Protein AF-A0A0F9U918-F1 (afdb_monomer)

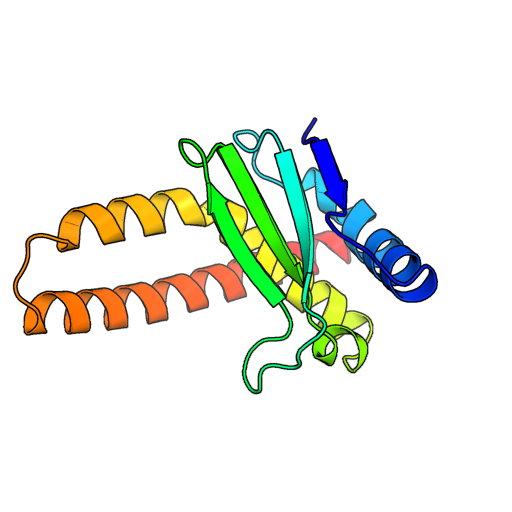Secondary structure (DSSP, 8-state):
--EEEEES---HHHHHHHHHHHGGGGGGS-TT--EEEEEE--SPPSS-SEEEEEETTTTEEEEEE-GGGGGS-HHHHHHHHHHHHHHHHHHHHHHHHHHHHTTS-HHHHHHHHHHHHHHHHHHHHHHHHHHHHHHT-

pLDDT: mean 92.03, std 7.24, range [60.94, 98.25]

Foldseek 3Di:
DAAEEEDDDDDPV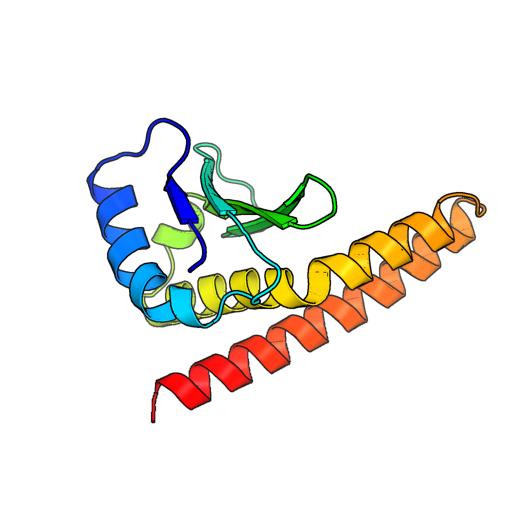RVVVCCVLCVVCPVLADPLARYEYEYEDADDDPPAQKAKDADDLLRYMYIYGYPVLVVDDSLVNSLSSLLRSLCSVCNVVVVVQCVVCVPDDPVVSVVSCVVCVVVVSVVSSVVSVVVSVVVVD

Solvent-accessible surface area (backbone atoms only — not comparable to full-atom values): 7736 Å² total; per-residue (Å²): 129,66,44,78,42,80,46,79,92,67,58,68,69,60,48,50,53,50,46,69,67,46,60,83,49,57,84,71,54,50,88,72,40,49,35,39,37,38,34,70,42,90,67,78,61,99,83,55,40,57,48,68,49,67,44,77,96,60,26,31,35,39,38,39,40,28,61,58,36,74,73,48,53,75,70,56,40,51,49,52,51,36,30,40,52,36,43,61,71,46,43,62,58,54,50,54,52,50,60,72,40,64,86,51,58,68,71,59,36,53,52,52,50,52,56,48,48,57,55,48,53,52,52,27,48,56,48,19,50,51,50,52,61,62,74,76,109

Mean predicted aligned error: 3.96 Å

Organism: NCBI:txid412755

Nearest PDB structures (foldseek):
  5uof-assembly1_B  TM=2.883E-01  e=2.423E-01  Burkholderia multivorans ATCC 17616
  5tvg-assembly6_F  TM=2.749E-01  e=1.293E+00  Burkholderia vietnamiensis G4
  3tsa-assembly1_B  TM=3.749E-01  e=9.410E+00  Saccharopolyspora spinosa
  4z1c-assembly1_B  TM=2.728E-01  e=5.729E+00  Helicobacter pylori 26695

Sequence (137 aa):
MVEVTYMGDWPDDVKATISLEFDPMVFLLPSWCRSLFIYFENEPTERQAAAVSTNYEGRHINMFVRPNWFMETADDRERVLLHEITHTHTQPIRNVFSDAIAGQDEQFRDFAWARFKETWEGAVEDLAWTLYLAMKK

Structure (mmCIF, N/CA/C/O backbone):
data_AF-A0A0F9U918-F1
#
_entry.id   AF-A0A0F9U918-F1
#
loop_
_atom_site.group_PDB
_atom_site.id
_atom_site.type_symbol
_atom_site.label_atom_id
_atom_site.label_alt_id
_atom_site.label_comp_id
_atom_site.label_asym_id
_atom_site.label_entity_id
_atom_site.label_seq_id
_atom_site.pdbx_PDB_ins_code
_atom_site.Cartn_x
_atom_site.Cartn_y
_atom_site.Cartn_z
_atom_site.occupancy
_atom_site.B_iso_or_equiv
_atom_site.auth_seq_id
_atom_site.auth_comp_id
_atom_site.auth_asym_id
_atom_site.auth_atom_id
_atom_site.pdbx_PDB_model_num
ATOM 1 N N . MET A 1 1 ? -6.439 -14.496 -9.905 1.00 83.56 1 MET A N 1
ATOM 2 C CA . MET A 1 1 ? -5.245 -13.658 -10.123 1.00 83.56 1 MET A CA 1
ATOM 3 C C . MET A 1 1 ? -5.694 -12.225 -9.932 1.00 83.56 1 MET A C 1
ATOM 5 O O . MET A 1 1 ? -6.794 -11.927 -10.384 1.00 83.56 1 MET A O 1
ATOM 9 N N . VAL A 1 2 ? -4.938 -11.412 -9.192 1.00 92.88 2 VAL A N 1
ATOM 10 C CA . VAL A 1 2 ? -5.285 -9.999 -8.982 1.00 92.88 2 VAL A CA 1
ATOM 11 C C . VAL A 1 2 ? -5.120 -9.261 -10.307 1.00 92.88 2 VAL A C 1
ATOM 13 O O . VAL A 1 2 ? -4.115 -9.451 -10.987 1.00 92.88 2 VAL A O 1
ATOM 16 N N . GLU A 1 3 ? -6.112 -8.467 -10.693 1.00 94.75 3 GLU A N 1
ATOM 17 C CA . GLU A 1 3 ? -6.022 -7.589 -11.858 1.00 94.75 3 GLU A CA 1
ATOM 18 C C . GLU A 1 3 ? -5.213 -6.343 -11.486 1.00 94.75 3 GLU A C 1
ATOM 20 O O . GLU A 1 3 ? -5.584 -5.633 -10.555 1.00 94.75 3 GLU A O 1
ATOM 25 N N . VAL A 1 4 ? -4.107 -6.079 -12.182 1.00 95.44 4 VAL A N 1
ATOM 26 C CA . VAL A 1 4 ? -3.278 -4.887 -11.954 1.00 95.44 4 VAL A CA 1
ATOM 27 C C . VAL A 1 4 ? -3.502 -3.907 -13.099 1.00 95.44 4 VAL A C 1
ATOM 29 O O . VAL A 1 4 ? -3.254 -4.235 -14.260 1.00 95.44 4 VAL A O 1
ATOM 32 N N . THR A 1 5 ? -3.945 -2.698 -12.764 1.00 95.88 5 THR A N 1
ATOM 33 C CA . THR A 1 5 ? -4.293 -1.661 -13.736 1.00 95.88 5 THR A CA 1
ATOM 34 C C . THR A 1 5 ? -3.589 -0.354 -13.395 1.00 95.88 5 THR A C 1
ATOM 36 O O . THR A 1 5 ? -3.812 0.230 -12.337 1.00 95.88 5 THR A O 1
ATOM 39 N N . TYR A 1 6 ? -2.769 0.144 -14.318 1.00 94.69 6 TYR A N 1
ATOM 40 C CA . TYR A 1 6 ? -2.180 1.480 -14.227 1.00 94.69 6 TYR A CA 1
ATOM 41 C C . TYR A 1 6 ? -3.225 2.519 -14.638 1.00 94.69 6 TYR A C 1
ATOM 43 O O . TYR A 1 6 ? -3.694 2.513 -15.776 1.00 94.69 6 TYR A O 1
ATOM 51 N N . MET A 1 7 ? -3.606 3.377 -13.697 1.00 94.88 7 MET A N 1
ATOM 52 C CA . MET A 1 7 ? -4.653 4.379 -13.850 1.00 94.88 7 MET A CA 1
ATOM 53 C C . MET A 1 7 ? -4.061 5.756 -14.149 1.00 94.88 7 MET A C 1
ATOM 55 O O . MET A 1 7 ? -3.061 6.152 -13.550 1.00 94.88 7 MET A O 1
ATOM 59 N N . GLY A 1 8 ? -4.742 6.506 -15.019 1.00 89.81 8 GLY A N 1
ATOM 60 C CA . GLY A 1 8 ? -4.333 7.847 -15.435 1.00 89.81 8 GLY A CA 1
ATOM 61 C C . GLY A 1 8 ? -3.244 7.846 -16.509 1.00 89.81 8 GLY A C 1
ATOM 62 O O . GLY A 1 8 ? -2.900 6.803 -17.067 1.00 89.81 8 GLY A O 1
ATOM 63 N N . ASP A 1 9 ? -2.717 9.036 -16.788 1.00 88.81 9 ASP A N 1
ATOM 64 C CA . ASP A 1 9 ? -1.650 9.230 -17.766 1.00 88.81 9 ASP A CA 1
ATOM 65 C C . ASP A 1 9 ? -0.291 9.023 -17.095 1.00 88.81 9 ASP A C 1
ATOM 67 O O . ASP A 1 9 ? 0.137 9.815 -16.254 1.00 88.81 9 ASP A O 1
ATOM 71 N N . TRP A 1 10 ? 0.384 7.941 -17.475 1.00 91.81 10 TRP A N 1
ATOM 72 C CA . TRP A 1 10 ? 1.745 7.649 -17.043 1.00 91.81 10 TRP A CA 1
ATOM 73 C C . TRP A 1 10 ? 2.734 8.030 -18.143 1.00 91.81 10 TRP A C 1
ATOM 75 O O . TRP A 1 10 ? 2.526 7.621 -19.288 1.00 91.81 10 TRP A O 1
ATOM 85 N N . PRO A 1 11 ? 3.841 8.720 -17.821 1.00 91.56 11 PRO A N 1
ATOM 86 C CA . PRO A 1 11 ? 4.998 8.732 -18.706 1.00 91.56 11 PRO A CA 1
ATOM 87 C C . PRO A 1 11 ? 5.482 7.293 -18.962 1.00 91.56 11 PRO A C 1
ATOM 89 O O . PRO A 1 11 ? 5.531 6.474 -18.038 1.00 91.56 11 PRO A O 1
ATOM 92 N N . ASP A 1 12 ? 5.807 6.962 -20.214 1.00 92.56 12 ASP A N 1
ATOM 93 C CA . ASP A 1 12 ? 6.125 5.584 -20.622 1.00 92.56 12 ASP A CA 1
ATOM 94 C C . ASP A 1 12 ? 7.336 5.007 -19.868 1.00 92.56 12 ASP A C 1
ATOM 96 O O . ASP A 1 12 ? 7.339 3.840 -19.475 1.00 92.56 12 ASP A O 1
ATOM 100 N N . ASP A 1 13 ? 8.353 5.833 -19.624 1.00 92.12 13 ASP A N 1
ATOM 101 C CA . ASP A 1 13 ? 9.567 5.491 -18.880 1.00 92.12 13 ASP A CA 1
ATOM 102 C C . ASP A 1 13 ? 9.289 5.230 -17.394 1.00 92.12 13 ASP A C 1
ATOM 104 O O . ASP A 1 13 ? 9.784 4.255 -16.820 1.00 92.12 13 ASP A O 1
ATOM 108 N N . VAL A 1 14 ? 8.436 6.056 -16.788 1.00 91.25 14 VAL A N 1
ATOM 109 C CA . VAL A 1 14 ? 7.959 5.910 -15.408 1.00 91.25 14 VAL A CA 1
ATOM 110 C C . VAL A 1 14 ? 7.193 4.596 -15.266 1.00 91.25 14 VAL A C 1
ATOM 112 O O . VAL A 1 14 ? 7.506 3.798 -14.379 1.00 91.25 14 VAL A O 1
ATOM 115 N N . LYS A 1 15 ? 6.244 4.321 -16.173 1.00 94.12 15 LYS A N 1
ATOM 116 C CA . LYS A 1 15 ? 5.451 3.082 -16.167 1.00 94.12 15 LYS A CA 1
ATOM 117 C C . LYS A 1 15 ? 6.316 1.842 -16.369 1.00 94.12 15 LYS A C 1
ATOM 119 O O . LYS A 1 15 ? 6.133 0.851 -15.664 1.00 94.12 15 LYS A O 1
ATOM 124 N N . ALA A 1 16 ? 7.251 1.884 -17.315 1.00 94.00 16 ALA A N 1
ATOM 125 C CA . ALA A 1 16 ? 8.157 0.770 -17.574 1.00 94.00 16 ALA A CA 1
ATOM 126 C C . ALA A 1 16 ? 9.027 0.459 -16.348 1.00 94.00 16 ALA A C 1
ATOM 128 O O . ALA A 1 16 ? 9.166 -0.705 -15.976 1.00 94.00 16 ALA A O 1
ATOM 129 N N . THR A 1 17 ? 9.551 1.498 -15.692 1.00 93.56 17 THR A N 1
ATOM 130 C CA . THR A 1 17 ? 10.389 1.360 -14.494 1.00 93.56 17 THR A CA 1
ATOM 131 C C . THR A 1 17 ? 9.616 0.716 -13.349 1.00 93.56 17 THR A C 1
ATOM 133 O O . THR A 1 17 ? 10.068 -0.283 -12.799 1.00 93.56 17 THR A O 1
ATOM 136 N N . ILE A 1 18 ? 8.422 1.224 -13.023 1.00 93.69 18 ILE A N 1
ATOM 137 C CA . ILE A 1 18 ? 7.638 0.623 -11.940 1.00 93.69 18 ILE A CA 1
ATOM 138 C C . ILE A 1 18 ? 7.181 -0.796 -12.274 1.00 93.69 18 ILE A C 1
ATOM 140 O O . ILE A 1 18 ? 7.197 -1.641 -11.391 1.00 93.69 18 ILE A O 1
ATOM 144 N N . SER A 1 19 ? 6.797 -1.084 -13.521 1.00 94.06 19 SER A N 1
ATOM 145 C CA . SER A 1 19 ? 6.350 -2.434 -13.902 1.00 94.06 19 SER A CA 1
ATOM 146 C C . SER A 1 19 ? 7.482 -3.445 -13.716 1.00 94.06 19 SER A C 1
ATOM 148 O O . SER A 1 19 ? 7.269 -4.511 -13.152 1.00 94.06 19 SER A O 1
ATOM 150 N N . LEU A 1 20 ? 8.712 -3.075 -14.094 1.00 94.44 20 LEU A N 1
ATOM 151 C CA . LEU A 1 20 ? 9.891 -3.925 -13.918 1.00 94.44 20 LEU A CA 1
ATOM 152 C C . LEU A 1 20 ? 10.137 -4.302 -12.448 1.00 94.44 20 LEU A C 1
ATOM 154 O O . LEU A 1 20 ? 10.521 -5.436 -12.167 1.00 94.44 20 LEU A O 1
ATOM 158 N N . GLU A 1 21 ? 9.928 -3.361 -11.528 1.00 93.81 21 GLU A N 1
ATOM 159 C CA . GLU A 1 21 ? 10.159 -3.568 -10.095 1.00 93.81 21 GLU A CA 1
ATOM 160 C C . GLU A 1 21 ? 8.948 -4.209 -9.389 1.00 93.81 21 GLU A C 1
ATOM 162 O O . GLU A 1 21 ? 9.115 -5.032 -8.490 1.00 93.81 21 GLU A O 1
ATOM 167 N N . PHE A 1 22 ? 7.726 -3.884 -9.816 1.00 94.69 22 PHE A N 1
ATOM 168 C CA . PHE A 1 22 ? 6.483 -4.317 -9.178 1.00 94.69 22 PHE A CA 1
ATOM 169 C C . PHE A 1 22 ? 5.979 -5.683 -9.663 1.00 94.69 22 PHE A C 1
ATOM 171 O O . PHE A 1 22 ? 5.501 -6.477 -8.851 1.00 94.69 22 PHE A O 1
ATOM 178 N N . ASP A 1 23 ? 6.087 -5.993 -10.959 1.00 94.50 23 ASP A N 1
ATOM 179 C CA . ASP A 1 23 ? 5.559 -7.237 -11.542 1.00 94.50 23 ASP A CA 1
ATOM 180 C C . ASP A 1 23 ? 6.068 -8.505 -10.832 1.00 94.50 23 ASP A C 1
ATOM 182 O O . ASP A 1 23 ? 5.258 -9.400 -10.552 1.00 94.50 23 ASP A O 1
ATOM 186 N N . PRO A 1 24 ? 7.361 -8.601 -10.446 1.00 94.31 24 PRO A N 1
ATOM 187 C CA . PRO A 1 24 ? 7.861 -9.733 -9.676 1.00 94.31 24 PRO A CA 1
ATOM 188 C C . PRO A 1 24 ? 7.194 -9.896 -8.310 1.00 94.31 24 PRO A C 1
ATOM 190 O O . PRO A 1 24 ? 7.250 -10.986 -7.759 1.00 94.31 24 PRO A O 1
ATOM 193 N N . MET A 1 25 ? 6.564 -8.857 -7.757 1.00 95.75 25 MET A N 1
ATOM 194 C CA . MET A 1 25 ? 5.941 -8.863 -6.430 1.00 95.75 25 MET A CA 1
ATOM 195 C C . MET A 1 25 ? 4.434 -9.124 -6.458 1.00 95.75 25 MET A C 1
ATOM 197 O O . MET A 1 25 ? 3.833 -9.317 -5.404 1.00 95.75 25 MET A O 1
ATOM 201 N N . VAL A 1 26 ? 3.792 -9.162 -7.631 1.00 95.06 26 VAL A N 1
ATOM 202 C CA . VAL A 1 26 ? 2.322 -9.285 -7.755 1.00 95.06 26 VAL A CA 1
ATOM 203 C C . VAL A 1 26 ? 1.775 -10.518 -7.033 1.00 95.06 26 VAL A C 1
ATOM 205 O O . VAL A 1 26 ? 0.669 -10.490 -6.490 1.00 95.06 26 VAL A O 1
ATOM 208 N N . PHE A 1 27 ? 2.552 -11.602 -6.976 1.00 95.06 27 PHE A N 1
ATOM 209 C CA . PHE A 1 27 ? 2.162 -12.830 -6.280 1.00 95.06 27 PHE A CA 1
ATOM 210 C C . PHE A 1 27 ? 2.021 -12.659 -4.757 1.00 95.06 27 PHE A C 1
ATOM 212 O O . PHE A 1 27 ? 1.392 -13.499 -4.114 1.00 95.06 27 PHE A O 1
ATOM 219 N N . LEU A 1 28 ? 2.592 -11.593 -4.185 1.00 96.12 28 LEU A N 1
ATOM 220 C CA . LEU A 1 28 ? 2.489 -11.259 -2.767 1.00 96.12 28 LEU A CA 1
ATOM 221 C C . LEU A 1 28 ? 1.169 -10.578 -2.416 1.00 96.12 28 LEU A C 1
ATOM 223 O O . LEU A 1 28 ? 0.871 -10.450 -1.232 1.00 96.12 28 LEU A O 1
ATOM 227 N N . LEU A 1 29 ? 0.372 -10.134 -3.391 1.00 95.62 29 LEU A N 1
ATOM 228 C CA . LEU A 1 29 ? -0.910 -9.495 -3.105 1.00 95.62 29 LEU A CA 1
ATOM 229 C C . LEU A 1 29 ? -1.877 -10.479 -2.421 1.00 95.62 29 LEU A C 1
ATOM 231 O O . LEU A 1 29 ? -1.933 -11.660 -2.780 1.00 95.62 29 LEU A O 1
ATOM 235 N N . PRO A 1 30 ? -2.676 -10.014 -1.445 1.00 94.00 30 PRO A N 1
ATOM 236 C CA . PRO A 1 30 ? -3.587 -10.881 -0.720 1.00 94.00 30 PRO A CA 1
ATOM 237 C C . PRO A 1 30 ? -4.653 -11.471 -1.644 1.00 94.00 30 PRO A C 1
ATOM 239 O O . PRO A 1 30 ? -5.206 -10.794 -2.506 1.00 94.00 30 PRO A O 1
ATOM 242 N N . SER A 1 31 ? -5.027 -12.727 -1.398 1.00 93.75 31 SER A N 1
ATOM 243 C CA . SER A 1 31 ? -6.001 -13.464 -2.218 1.00 93.75 31 SER A CA 1
ATOM 244 C C . SER A 1 31 ? -7.420 -12.882 -2.204 1.00 93.75 31 SER A C 1
ATOM 246 O O . SER A 1 31 ? -8.228 -13.207 -3.074 1.00 93.75 31 SER A O 1
ATOM 248 N N . TRP A 1 32 ? -7.743 -12.029 -1.227 1.00 91.44 32 TRP A N 1
ATOM 249 C CA . TRP A 1 32 ? -9.010 -11.301 -1.192 1.00 91.44 32 TRP A CA 1
ATOM 250 C C . TRP A 1 32 ? -9.026 -10.080 -2.118 1.00 91.44 32 TRP A C 1
ATOM 252 O O . TRP A 1 32 ? -10.116 -9.619 -2.477 1.00 91.44 32 TRP A O 1
ATOM 262 N N . CYS A 1 33 ? -7.852 -9.572 -2.511 1.00 93.94 33 CYS A N 1
ATOM 263 C CA . CYS A 1 33 ? -7.729 -8.467 -3.449 1.00 93.94 33 CYS A CA 1
ATOM 264 C C . CYS A 1 33 ? -8.158 -8.948 -4.834 1.00 93.94 33 CYS A C 1
ATOM 266 O O . CYS A 1 33 ? -7.709 -9.985 -5.324 1.00 93.94 33 CYS A O 1
ATOM 268 N N . ARG A 1 34 ? -9.079 -8.213 -5.453 1.00 94.19 34 ARG A N 1
ATOM 269 C CA . ARG A 1 34 ? -9.542 -8.495 -6.815 1.00 94.19 34 ARG A CA 1
ATOM 270 C C . ARG A 1 34 ? -8.796 -7.649 -7.830 1.00 94.19 34 ARG A C 1
ATOM 272 O O . ARG A 1 34 ? -8.356 -8.189 -8.841 1.00 94.19 34 ARG A O 1
ATOM 279 N N . SER A 1 35 ? -8.632 -6.367 -7.518 1.00 95.44 35 SER A N 1
ATOM 280 C CA . SER A 1 35 ? -8.021 -5.393 -8.413 1.00 95.44 35 SER A CA 1
ATOM 281 C C . SER A 1 35 ? -7.105 -4.455 -7.634 1.00 95.44 35 SER A C 1
ATOM 283 O O . SER A 1 35 ? -7.481 -3.950 -6.572 1.00 95.44 35 SER A O 1
ATOM 285 N N . LEU A 1 36 ? -5.923 -4.212 -8.187 1.00 95.75 36 LEU A N 1
ATOM 286 C CA . LEU A 1 36 ? -4.981 -3.194 -7.760 1.00 95.75 36 LEU A CA 1
ATOM 287 C C . LEU A 1 36 ? -4.893 -2.122 -8.846 1.00 95.75 36 LEU A C 1
ATOM 289 O O . LEU A 1 36 ? -4.504 -2.391 -9.979 1.00 95.75 36 LEU A O 1
ATOM 293 N N . PHE A 1 37 ? -5.224 -0.899 -8.472 1.00 95.62 37 PHE A N 1
ATOM 294 C CA . PHE A 1 37 ? -5.112 0.285 -9.298 1.00 95.62 37 PHE A CA 1
ATOM 295 C C . PHE A 1 37 ? -3.855 1.051 -8.899 1.00 95.62 37 PHE A C 1
ATOM 297 O O . PHE A 1 37 ? -3.725 1.450 -7.745 1.00 95.62 37 PHE A O 1
ATOM 304 N N . ILE A 1 38 ? -2.930 1.258 -9.829 1.00 95.19 38 ILE A N 1
ATOM 305 C CA . ILE A 1 38 ? -1.689 1.993 -9.570 1.00 95.19 38 ILE A CA 1
ATOM 306 C C . ILE A 1 38 ? -1.807 3.374 -10.210 1.00 95.19 38 ILE A C 1
ATOM 308 O O . ILE A 1 38 ? -1.990 3.495 -11.420 1.00 95.19 38 ILE A O 1
ATOM 312 N N . TYR A 1 39 ? -1.706 4.414 -9.396 1.00 94.56 39 TYR A N 1
ATOM 313 C CA . TYR A 1 39 ? -1.790 5.817 -9.782 1.00 94.56 39 TYR A CA 1
ATOM 314 C C . TYR A 1 39 ? -0.413 6.465 -9.680 1.00 94.56 39 TYR A C 1
ATOM 316 O O . TYR A 1 39 ? 0.332 6.188 -8.740 1.00 94.56 39 TYR A O 1
ATOM 324 N N . PHE A 1 40 ? -0.099 7.358 -10.615 1.00 93.00 40 PHE A N 1
ATOM 325 C CA . PHE A 1 40 ? 1.059 8.237 -10.510 1.00 93.00 40 PHE A CA 1
ATOM 326 C C . PHE A 1 40 ? 0.594 9.630 -10.084 1.00 93.00 40 PHE A C 1
ATOM 328 O O . PHE A 1 40 ? -0.181 10.278 -10.790 1.00 93.00 40 PHE A O 1
ATOM 335 N N . GLU A 1 41 ? 1.025 10.080 -8.908 1.00 89.56 41 GLU A N 1
ATOM 336 C CA . GLU A 1 41 ? 0.721 11.424 -8.413 1.00 89.56 41 GLU A CA 1
ATOM 337 C C . GLU A 1 41 ? 1.816 12.384 -8.880 1.00 89.56 41 GLU A C 1
ATOM 339 O O . GLU A 1 41 ? 2.925 12.351 -8.365 1.00 89.56 41 GLU A O 1
ATOM 344 N N . ASN A 1 42 ? 1.517 13.253 -9.849 1.00 80.50 42 ASN A N 1
ATOM 345 C CA . ASN A 1 42 ? 2.509 14.173 -10.428 1.00 80.50 42 ASN A CA 1
ATOM 346 C C . ASN A 1 42 ? 3.035 15.234 -9.443 1.00 80.50 42 ASN A C 1
ATOM 348 O O . ASN A 1 42 ? 4.064 15.858 -9.703 1.00 80.50 42 ASN A O 1
ATOM 352 N N . GLU A 1 43 ? 2.341 15.460 -8.328 1.00 77.19 43 GLU A N 1
ATOM 353 C CA . GLU A 1 43 ? 2.749 16.437 -7.324 1.00 77.19 43 GLU A CA 1
ATOM 354 C C . GLU A 1 43 ? 3.609 15.765 -6.242 1.00 77.19 43 GLU A C 1
ATOM 356 O O . GLU A 1 43 ? 3.143 14.844 -5.563 1.00 77.19 43 GLU A O 1
ATOM 361 N N . PRO A 1 44 ? 4.868 16.202 -6.048 1.00 64.94 44 PRO A N 1
ATOM 362 C CA . PRO A 1 44 ? 5.685 15.689 -4.963 1.00 64.94 44 PRO A CA 1
ATOM 363 C C . PRO A 1 44 ? 5.059 16.087 -3.624 1.00 64.94 44 PRO A C 1
ATOM 365 O O . PRO A 1 44 ? 4.777 17.258 -3.372 1.00 64.94 44 PRO A O 1
ATOM 368 N N . THR A 1 45 ? 4.883 15.112 -2.737 1.00 68.31 45 THR A N 1
ATOM 369 C CA .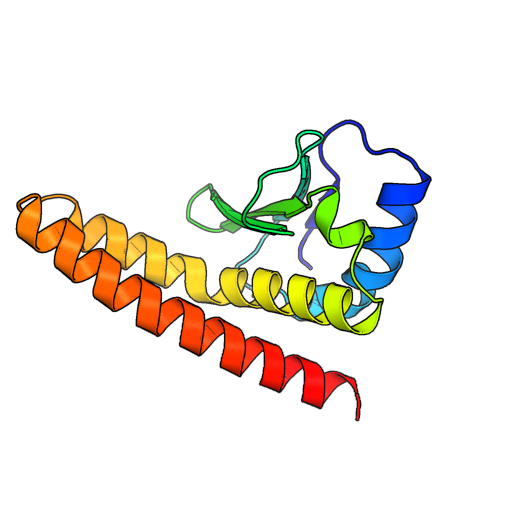 THR A 1 45 ? 4.565 15.371 -1.331 1.00 68.31 45 THR A CA 1
ATOM 370 C C . THR A 1 45 ? 5.834 15.195 -0.505 1.00 68.31 45 THR A C 1
ATOM 372 O O . THR A 1 45 ? 6.641 14.305 -0.767 1.00 68.31 45 THR A O 1
ATOM 375 N N . GLU A 1 46 ? 6.045 16.040 0.504 1.00 60.94 46 GLU A N 1
ATOM 376 C CA . GLU A 1 46 ? 7.302 16.050 1.272 1.00 60.94 46 GLU A CA 1
ATOM 377 C C . GLU A 1 46 ? 7.561 14.772 2.091 1.00 60.94 46 GLU A C 1
ATOM 379 O O . GLU A 1 46 ? 8.645 14.624 2.646 1.00 60.94 46 GLU A O 1
ATOM 384 N N . ARG A 1 47 ? 6.580 13.868 2.245 1.00 62.91 47 ARG A N 1
ATOM 385 C CA . ARG A 1 47 ? 6.615 12.871 3.331 1.00 62.91 47 ARG A CA 1
ATOM 386 C C . ARG A 1 47 ? 6.534 11.406 2.926 1.00 62.91 47 ARG A C 1
ATOM 388 O O . ARG A 1 47 ? 6.792 10.572 3.786 1.00 62.91 47 ARG A O 1
ATOM 395 N N . GLN A 1 48 ? 6.160 11.060 1.695 1.00 77.31 48 GLN A N 1
ATOM 396 C CA . GLN A 1 48 ? 5.899 9.659 1.344 1.00 77.31 48 GLN A CA 1
ATOM 397 C C . GLN A 1 48 ? 6.203 9.369 -0.130 1.00 77.31 48 GLN A C 1
ATOM 399 O O . GLN A 1 48 ? 5.701 10.070 -1.002 1.00 77.31 48 GLN A O 1
ATOM 404 N N . ALA A 1 49 ? 6.979 8.318 -0.408 1.00 80.81 49 ALA A N 1
ATOM 405 C CA . ALA A 1 49 ? 7.320 7.882 -1.767 1.00 80.81 49 ALA A CA 1
ATOM 406 C C . ALA A 1 49 ? 6.176 7.111 -2.454 1.00 80.81 49 ALA A C 1
ATOM 408 O O . ALA A 1 49 ? 5.990 7.224 -3.667 1.00 80.81 49 ALA A O 1
ATOM 409 N N . ALA A 1 50 ? 5.371 6.394 -1.671 1.00 78.50 50 ALA A N 1
ATOM 410 C CA . ALA A 1 50 ? 4.152 5.744 -2.121 1.00 78.50 50 ALA A CA 1
ATOM 411 C C . ALA A 1 50 ? 3.102 5.714 -0.993 1.00 78.50 50 ALA A C 1
ATOM 413 O O . ALA A 1 50 ? 3.375 6.169 0.121 1.00 78.50 50 ALA A O 1
ATOM 414 N N . ALA A 1 51 ? 1.875 5.302 -1.311 1.00 85.12 51 ALA A N 1
ATOM 415 C CA . ALA A 1 51 ? 0.808 5.092 -0.335 1.00 85.12 51 ALA A CA 1
ATOM 416 C C . ALA A 1 51 ? -0.241 4.106 -0.859 1.00 85.12 51 ALA A C 1
ATOM 418 O O . ALA A 1 51 ? -0.538 4.092 -2.055 1.00 85.12 51 ALA A O 1
ATOM 419 N N . VAL A 1 52 ? -0.889 3.367 0.041 1.00 82.38 52 VAL A N 1
ATOM 420 C CA . VAL A 1 52 ? -2.000 2.465 -0.283 1.00 82.38 52 VAL A CA 1
ATOM 421 C C . VAL A 1 52 ? -3.313 2.897 0.369 1.00 82.38 52 VAL A C 1
ATOM 423 O O . VAL A 1 52 ? -3.375 3.318 1.524 1.00 82.38 52 VAL A O 1
ATOM 426 N N . SER A 1 53 ? -4.408 2.752 -0.376 1.00 85.56 53 SER A N 1
ATOM 427 C CA . SER A 1 53 ? -5.773 2.796 0.150 1.00 85.56 53 SER A CA 1
ATOM 428 C C . SER A 1 53 ? -6.603 1.627 -0.376 1.00 85.56 53 SER A C 1
ATOM 430 O O . SER A 1 53 ? -6.289 1.036 -1.405 1.00 85.56 53 SER A O 1
ATOM 432 N N . THR A 1 54 ? -7.682 1.276 0.322 1.00 81.44 54 THR A N 1
ATOM 433 C CA . THR A 1 54 ? -8.648 0.266 -0.144 1.00 81.44 54 THR A CA 1
ATOM 434 C C . THR A 1 54 ? -10.023 0.869 -0.353 1.00 81.44 54 THR A C 1
ATOM 436 O O . THR A 1 54 ? -10.489 1.612 0.508 1.00 81.44 54 THR A O 1
ATOM 439 N N . ASN A 1 55 ? -10.712 0.431 -1.404 1.00 79.38 55 ASN A N 1
ATOM 440 C CA . ASN A 1 55 ? -12.094 0.783 -1.719 1.00 79.38 55 ASN A CA 1
ATOM 441 C C . ASN A 1 55 ? -12.958 -0.480 -1.921 1.00 79.38 55 ASN A C 1
ATOM 443 O O . ASN A 1 55 ? -12.438 -1.588 -2.057 1.00 79.38 55 ASN A O 1
ATOM 447 N N . TYR A 1 56 ? -14.285 -0.296 -1.963 1.00 69.06 56 TYR A N 1
ATOM 448 C CA . TYR A 1 56 ? -15.295 -1.320 -2.294 1.00 69.06 56 TYR A CA 1
ATOM 449 C C . TYR A 1 56 ? -15.176 -2.622 -1.483 1.00 69.06 56 TYR A C 1
ATOM 451 O O . TYR A 1 56 ? -14.594 -3.605 -1.938 1.00 69.06 56 TYR A O 1
ATOM 459 N N . GLU A 1 57 ? -15.728 -2.621 -0.262 1.00 76.62 57 GLU A N 1
ATOM 460 C CA . GLU A 1 57 ? -15.666 -3.755 0.687 1.00 76.62 57 GLU A CA 1
ATOM 461 C C . GLU A 1 57 ? -14.234 -4.238 0.981 1.00 76.62 57 GLU A C 1
ATOM 463 O O . GLU A 1 57 ? -14.011 -5.389 1.354 1.00 76.62 57 GLU A O 1
ATOM 468 N N . GLY A 1 58 ? -13.242 -3.372 0.765 1.00 73.38 58 GLY A N 1
ATOM 469 C CA . GLY A 1 58 ? -11.838 -3.720 0.921 1.00 73.38 58 GLY A CA 1
ATOM 470 C C . GLY A 1 58 ? -11.322 -4.699 -0.128 1.00 73.38 58 GLY A C 1
ATOM 471 O O . GLY A 1 58 ? -10.316 -5.333 0.126 1.00 73.38 58 GLY A O 1
ATOM 472 N N . ARG A 1 59 ? -11.980 -4.869 -1.283 1.00 88.00 59 ARG A N 1
ATOM 473 C CA . ARG A 1 59 ? -11.512 -5.793 -2.335 1.00 88.00 59 ARG A CA 1
ATOM 474 C C . ARG A 1 59 ? -10.687 -5.122 -3.423 1.00 88.00 59 ARG A C 1
ATOM 476 O O . ARG A 1 59 ? -10.030 -5.828 -4.189 1.00 88.00 59 ARG A O 1
ATOM 483 N N . HIS A 1 60 ? -10.763 -3.799 -3.532 1.00 92.31 60 HIS A N 1
ATOM 484 C CA . HIS A 1 60 ? -9.999 -3.016 -4.496 1.00 92.31 60 HIS A CA 1
ATOM 485 C C . HIS A 1 60 ? -8.959 -2.192 -3.758 1.00 92.31 60 HIS A C 1
ATOM 487 O O . HIS A 1 60 ? -9.253 -1.614 -2.711 1.00 92.31 60 HIS A O 1
ATOM 493 N N . ILE A 1 61 ? -7.763 -2.121 -4.317 1.00 92.94 61 ILE A N 1
ATOM 494 C CA . ILE A 1 61 ? -6.634 -1.419 -3.722 1.00 92.94 61 ILE A CA 1
ATOM 495 C C . ILE A 1 61 ? -6.197 -0.330 -4.680 1.00 92.94 61 ILE A C 1
ATOM 497 O O . ILE A 1 61 ? -6.108 -0.576 -5.876 1.00 92.94 61 ILE A O 1
ATOM 501 N N . ASN A 1 62 ? -5.918 0.856 -4.160 1.00 93.75 62 ASN A N 1
ATOM 502 C CA . ASN A 1 62 ? -5.249 1.912 -4.897 1.00 93.75 62 ASN A CA 1
ATOM 503 C C . AS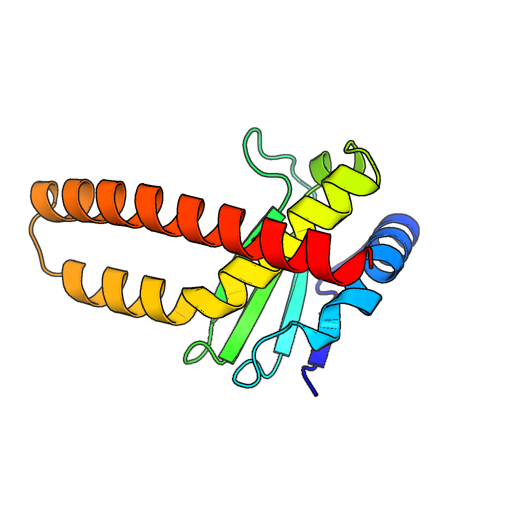N A 1 62 ? -3.854 2.077 -4.309 1.00 93.75 62 ASN A C 1
ATOM 505 O O . ASN A 1 62 ? -3.725 2.304 -3.107 1.00 93.75 62 ASN A O 1
ATOM 509 N N . MET A 1 63 ? -2.835 1.981 -5.147 1.00 94.69 63 MET A N 1
ATOM 510 C CA . MET A 1 63 ? -1.465 2.335 -4.817 1.00 94.69 63 MET A CA 1
ATOM 511 C C . MET A 1 63 ? -1.138 3.642 -5.527 1.00 94.69 63 MET A C 1
ATOM 513 O O . MET A 1 63 ? -1.353 3.763 -6.728 1.00 94.69 63 MET A O 1
ATOM 517 N N . PHE A 1 64 ? -0.635 4.616 -4.789 1.00 93.19 64 PHE A N 1
ATOM 518 C CA . PHE A 1 64 ? -0.206 5.906 -5.308 1.00 93.19 64 PHE A CA 1
ATOM 519 C C . PHE A 1 64 ? 1.308 5.941 -5.266 1.00 93.19 64 PHE A C 1
ATOM 521 O O . PHE A 1 64 ? 1.897 5.746 -4.208 1.00 93.19 64 PHE A O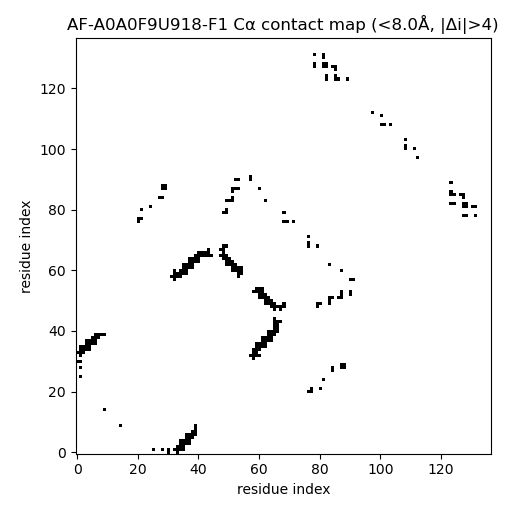 1
ATOM 528 N N . VAL A 1 65 ? 1.931 6.179 -6.410 1.00 93.06 65 VAL A N 1
ATOM 529 C CA . VAL A 1 65 ? 3.381 6.256 -6.565 1.00 93.06 65 VAL A CA 1
ATOM 530 C C . VAL A 1 65 ? 3.720 7.699 -6.880 1.00 93.06 65 VAL A C 1
ATOM 532 O O . VAL A 1 65 ? 3.061 8.330 -7.708 1.00 93.06 65 VAL A O 1
ATOM 535 N N . ARG A 1 66 ? 4.735 8.236 -6.208 1.00 92.06 66 ARG A N 1
ATOM 536 C CA . ARG A 1 66 ? 5.125 9.646 -6.323 1.00 92.06 66 ARG A CA 1
ATOM 537 C C . ARG A 1 66 ? 6.511 9.796 -6.944 1.00 92.06 66 ARG A C 1
ATOM 539 O O . ARG A 1 66 ? 7.297 8.850 -6.913 1.00 92.06 66 ARG A O 1
ATOM 546 N N . PRO A 1 67 ? 6.873 10.994 -7.443 1.00 90.56 67 PRO A N 1
ATOM 547 C CA . PRO A 1 67 ? 8.154 11.230 -8.101 1.00 90.56 67 PRO A CA 1
ATOM 548 C C . PRO A 1 67 ? 9.354 10.918 -7.204 1.00 90.56 67 PRO A C 1
ATOM 550 O O . PRO A 1 67 ? 10.375 10.448 -7.694 1.00 90.56 67 PRO A O 1
ATOM 553 N N . ASN A 1 68 ? 9.218 11.117 -5.888 1.00 89.62 68 ASN A N 1
ATOM 554 C CA . ASN A 1 68 ? 10.282 10.844 -4.920 1.00 89.62 68 ASN A CA 1
ATOM 555 C C . ASN A 1 68 ? 10.726 9.376 -4.931 1.00 89.62 68 ASN A C 1
ATOM 557 O O . ASN A 1 68 ? 11.907 9.117 -4.751 1.00 89.62 68 ASN A O 1
ATOM 561 N N . TRP A 1 69 ? 9.829 8.429 -5.234 1.00 92.19 69 TRP A N 1
ATOM 562 C CA . TRP A 1 69 ? 10.190 7.014 -5.373 1.00 92.19 69 TRP A CA 1
ATOM 563 C C . TRP A 1 69 ? 11.252 6.799 -6.461 1.00 92.19 69 TRP A C 1
ATOM 565 O O . TRP A 1 69 ? 12.193 6.032 -6.291 1.00 92.19 69 TRP A O 1
ATOM 575 N N . PHE A 1 70 ? 11.189 7.561 -7.554 1.00 89.12 70 PHE A N 1
ATOM 576 C CA . PHE A 1 70 ? 12.178 7.483 -8.631 1.00 89.12 70 PHE A CA 1
ATOM 577 C C . PHE A 1 70 ? 13.529 8.111 -8.260 1.00 89.12 70 PHE A C 1
ATOM 579 O O . PHE A 1 70 ? 14.508 7.899 -8.974 1.00 89.12 70 PHE A O 1
ATOM 586 N N . MET A 1 71 ? 13.617 8.859 -7.159 1.00 90.19 71 MET A N 1
ATOM 587 C CA . MET A 1 71 ? 14.883 9.406 -6.658 1.00 90.19 71 MET A CA 1
ATOM 588 C C . MET A 1 71 ? 15.632 8.419 -5.752 1.00 90.19 71 MET A C 1
ATOM 590 O O . MET A 1 71 ? 16.825 8.605 -5.516 1.00 90.19 71 MET A O 1
ATOM 594 N N . GLU A 1 72 ? 14.952 7.373 -5.278 1.00 90.81 72 GLU A N 1
ATOM 595 C CA . GLU A 1 72 ? 15.522 6.330 -4.424 1.00 90.81 72 GLU A CA 1
ATOM 596 C C . GLU A 1 72 ? 16.434 5.369 -5.206 1.00 90.81 72 GLU A C 1
ATOM 598 O O . GLU A 1 72 ? 16.364 5.257 -6.438 1.00 90.81 72 GLU A O 1
ATOM 603 N N . THR A 1 73 ? 17.284 4.639 -4.476 1.00 93.94 73 THR A N 1
ATOM 604 C CA . THR A 1 73 ? 18.078 3.539 -5.044 1.00 93.94 73 THR A CA 1
ATOM 605 C C . THR A 1 73 ? 17.177 2.364 -5.437 1.00 93.94 73 THR A C 1
ATOM 607 O O . THR A 1 73 ? 16.076 2.228 -4.916 1.00 93.94 73 THR A O 1
ATOM 610 N N . ALA A 1 74 ? 17.629 1.483 -6.337 1.00 91.12 74 ALA A N 1
ATOM 611 C CA . ALA A 1 74 ? 16.829 0.323 -6.755 1.00 91.12 74 ALA A CA 1
ATOM 612 C C . ALA A 1 74 ? 16.422 -0.581 -5.571 1.00 91.12 74 ALA A C 1
ATOM 614 O O . ALA A 1 74 ? 15.276 -1.014 -5.498 1.00 91.12 74 ALA A O 1
ATOM 615 N N . ASP A 1 75 ? 17.331 -0.809 -4.617 1.00 92.25 75 ASP A N 1
ATOM 616 C CA . ASP A 1 75 ? 17.032 -1.596 -3.414 1.00 92.25 75 ASP A CA 1
ATOM 617 C C . ASP A 1 75 ? 16.004 -0.883 -2.518 1.00 92.25 75 ASP A C 1
ATOM 619 O O . ASP A 1 75 ? 15.090 -1.515 -1.990 1.00 92.25 75 ASP A O 1
ATOM 623 N N . ASP A 1 76 ? 16.112 0.439 -2.360 1.00 93.62 76 ASP A N 1
ATOM 624 C CA . ASP A 1 76 ? 15.167 1.211 -1.545 1.00 93.62 76 ASP A CA 1
ATOM 625 C C . ASP A 1 76 ? 13.783 1.289 -2.196 1.00 93.62 76 ASP A C 1
ATOM 627 O O . ASP A 1 76 ? 12.767 1.171 -1.510 1.00 93.62 76 ASP A O 1
ATOM 631 N N . ARG A 1 77 ? 13.714 1.400 -3.525 1.00 94.56 77 ARG A N 1
ATOM 632 C CA . ARG A 1 77 ? 12.451 1.350 -4.266 1.00 94.56 77 ARG A CA 1
ATOM 633 C C . ARG A 1 77 ? 11.720 0.032 -4.081 1.00 94.56 77 ARG A C 1
ATOM 635 O O . ARG A 1 77 ? 10.515 0.043 -3.815 1.00 94.56 77 ARG A O 1
ATOM 642 N N . GLU A 1 78 ? 12.449 -1.079 -4.177 1.00 94.44 78 GLU A N 1
ATOM 643 C CA . GLU A 1 78 ? 11.920 -2.422 -3.949 1.00 94.44 78 GLU A CA 1
ATOM 644 C C . GLU A 1 78 ? 11.332 -2.534 -2.537 1.00 94.44 78 GLU A C 1
ATOM 646 O O . GLU A 1 78 ? 10.209 -3.007 -2.349 1.00 94.44 78 GLU A O 1
ATOM 651 N N . ARG A 1 79 ? 12.061 -2.027 -1.537 1.00 94.81 79 ARG A N 1
ATOM 652 C CA . ARG A 1 79 ? 11.608 -1.998 -0.142 1.00 94.81 79 ARG A CA 1
ATOM 653 C C . ARG A 1 79 ? 10.358 -1.146 0.047 1.00 94.81 79 ARG A C 1
ATOM 655 O O . ARG A 1 79 ? 9.438 -1.593 0.726 1.00 94.81 79 ARG A O 1
ATOM 662 N N . VAL A 1 80 ? 10.286 0.030 -0.577 1.00 95.25 80 VAL A N 1
ATOM 663 C CA . VAL A 1 80 ? 9.087 0.881 -0.533 1.00 95.25 80 VAL A CA 1
ATOM 664 C C . VAL A 1 80 ? 7.886 0.163 -1.153 1.00 95.25 80 VAL A C 1
ATOM 666 O O . VAL A 1 80 ? 6.808 0.163 -0.564 1.00 95.25 80 VAL A O 1
ATOM 669 N N . LEU A 1 81 ? 8.048 -0.501 -2.302 1.00 95.81 81 LEU A N 1
ATOM 670 C CA . LEU A 1 81 ? 6.950 -1.264 -2.907 1.00 95.81 81 LEU A CA 1
ATOM 671 C C . LEU A 1 81 ? 6.495 -2.418 -2.008 1.00 95.81 81 LEU A C 1
ATOM 673 O O . LEU A 1 81 ? 5.293 -2.632 -1.853 1.00 95.81 81 LEU A O 1
ATOM 677 N N . LEU A 1 82 ? 7.423 -3.134 -1.370 1.00 96.38 82 LEU A N 1
ATOM 678 C CA . LEU A 1 82 ? 7.090 -4.197 -0.418 1.00 96.38 82 LEU A CA 1
ATOM 679 C C . LEU A 1 82 ? 6.380 -3.670 0.832 1.00 96.38 82 LEU A C 1
ATOM 681 O O . LEU A 1 82 ? 5.460 -4.331 1.323 1.00 96.38 82 LEU A O 1
ATOM 685 N N . HIS A 1 83 ? 6.761 -2.490 1.325 1.00 97.19 83 HIS A N 1
ATOM 686 C CA . HIS A 1 83 ? 6.071 -1.795 2.416 1.00 97.19 83 HIS A CA 1
ATOM 687 C C . HIS A 1 83 ? 4.606 -1.540 2.055 1.00 97.19 83 HIS A C 1
ATOM 689 O O . HIS A 1 83 ? 3.691 -1.970 2.760 1.00 97.19 83 HIS A O 1
ATOM 695 N N . GLU A 1 84 ? 4.364 -0.960 0.882 1.00 96.06 84 GLU A N 1
ATOM 696 C CA . GLU A 1 84 ? 3.012 -0.691 0.393 1.00 96.06 84 GLU A CA 1
ATOM 697 C C . GLU A 1 84 ? 2.210 -1.967 0.100 1.00 96.06 84 GLU A C 1
ATOM 699 O O . GLU A 1 84 ? 1.036 -2.074 0.463 1.00 96.06 84 GLU A O 1
ATOM 704 N N . ILE A 1 85 ? 2.831 -2.992 -0.490 1.00 95.56 85 ILE A N 1
ATOM 705 C CA . ILE A 1 85 ? 2.198 -4.309 -0.646 1.00 95.56 85 ILE A CA 1
ATOM 706 C C . ILE A 1 85 ? 1.833 -4.879 0.725 1.00 95.56 85 ILE A C 1
ATOM 708 O O . ILE A 1 85 ? 0.770 -5.471 0.883 1.00 95.56 85 ILE A O 1
ATOM 712 N N . THR A 1 86 ? 2.644 -4.673 1.754 1.00 96.44 86 THR A N 1
ATOM 713 C CA . THR A 1 86 ? 2.344 -5.166 3.101 1.00 96.44 86 THR A CA 1
ATOM 714 C C . THR A 1 86 ? 1.175 -4.413 3.745 1.00 96.44 86 THR A C 1
ATOM 716 O O . THR A 1 86 ? 0.320 -5.034 4.393 1.00 96.44 86 THR A O 1
ATOM 719 N N . HIS A 1 87 ? 1.040 -3.108 3.485 1.00 95.50 87 HIS A N 1
ATOM 720 C CA . HIS A 1 87 ? -0.173 -2.368 3.839 1.00 95.50 87 HIS A CA 1
ATOM 721 C C . HIS A 1 87 ? -1.424 -3.006 3.239 1.00 95.50 87 HIS A C 1
ATOM 723 O O . HIS A 1 87 ? -2.446 -3.068 3.925 1.00 95.50 87 HIS A O 1
ATOM 729 N N . THR A 1 88 ? -1.352 -3.566 2.023 1.00 94.12 88 THR A N 1
ATOM 730 C CA . THR A 1 88 ? -2.513 -4.234 1.420 1.00 94.12 88 THR A CA 1
ATOM 731 C C . THR A 1 88 ? -3.082 -5.315 2.325 1.00 94.12 88 THR A C 1
ATOM 733 O O . THR A 1 88 ? -4.276 -5.283 2.580 1.00 94.12 88 THR A O 1
ATOM 736 N N . HIS A 1 89 ? -2.256 -6.190 2.909 1.00 93.88 89 HIS A N 1
ATOM 737 C CA . HIS A 1 89 ? -2.697 -7.298 3.773 1.00 93.88 89 HIS A CA 1
ATOM 738 C C . HIS A 1 89 ? -3.376 -6.847 5.063 1.00 93.88 89 HIS A C 1
ATOM 740 O O . HIS A 1 89 ? -4.250 -7.539 5.586 1.00 93.88 89 HIS A O 1
ATOM 746 N N . THR A 1 90 ? -2.963 -5.698 5.587 1.00 92.88 90 THR A N 1
ATOM 747 C CA . THR A 1 90 ? -3.365 -5.214 6.912 1.00 92.88 90 THR A CA 1
ATOM 748 C C . THR A 1 90 ? -4.446 -4.138 6.850 1.00 92.88 90 THR A C 1
ATOM 750 O O . THR A 1 90 ? -5.104 -3.854 7.854 1.00 92.88 90 THR A O 1
ATOM 753 N N . GLN A 1 91 ? -4.703 -3.585 5.666 1.00 89.88 91 GLN A N 1
ATOM 754 C CA . GLN A 1 91 ? -5.684 -2.531 5.457 1.00 89.88 91 GLN A CA 1
ATOM 755 C C . GLN A 1 91 ? -7.105 -2.877 5.950 1.00 89.88 91 GLN A C 1
ATOM 757 O O . GLN A 1 91 ? -7.726 -2.005 6.565 1.00 89.88 91 GLN A O 1
ATOM 762 N N . PRO A 1 92 ? -7.641 -4.109 5.787 1.00 89.12 92 PRO A N 1
ATOM 763 C CA . PRO A 1 92 ? -8.945 -4.455 6.358 1.00 89.12 92 PRO A CA 1
ATOM 764 C C . PRO A 1 92 ? -9.007 -4.269 7.881 1.00 89.12 92 PRO A C 1
ATOM 766 O O . PRO A 1 92 ? -10.015 -3.795 8.401 1.00 89.12 92 PRO A O 1
ATOM 769 N N . ILE A 1 93 ? -7.918 -4.576 8.594 1.00 92.38 93 ILE A N 1
ATOM 770 C CA . ILE A 1 93 ? -7.828 -4.409 10.052 1.00 92.38 93 ILE A CA 1
ATOM 771 C C . ILE A 1 93 ? -7.843 -2.922 10.411 1.00 92.38 93 ILE A C 1
ATOM 773 O O . ILE A 1 93 ? -8.581 -2.517 11.308 1.00 92.38 93 ILE A O 1
ATOM 777 N N . ARG A 1 94 ? -7.085 -2.095 9.678 1.00 93.25 94 ARG A N 1
ATOM 778 C CA . ARG A 1 94 ? -7.103 -0.633 9.840 1.00 93.25 94 ARG A CA 1
ATOM 779 C C . ARG A 1 94 ? -8.498 -0.048 9.633 1.00 93.25 94 ARG A C 1
ATOM 781 O O . ARG A 1 94 ? -8.900 0.823 10.399 1.00 93.25 94 ARG A O 1
ATOM 788 N N . ASN A 1 95 ? -9.230 -0.518 8.624 1.00 90.94 95 ASN A N 1
ATOM 789 C CA . ASN A 1 95 ? -10.584 -0.037 8.346 1.00 90.94 95 ASN A CA 1
ATOM 790 C C . ASN A 1 95 ? -11.535 -0.384 9.502 1.00 90.94 95 ASN A C 1
ATOM 792 O O . ASN A 1 95 ? -12.183 0.508 10.039 1.00 90.94 95 ASN A O 1
ATOM 796 N N . VAL A 1 96 ? -11.534 -1.643 9.963 1.00 93.00 96 VAL A N 1
ATOM 797 C CA . VAL A 1 96 ? -12.348 -2.073 11.117 1.00 93.00 96 VAL A CA 1
ATOM 798 C C . VAL A 1 96 ? -11.996 -1.283 12.379 1.00 93.00 96 VAL A C 1
ATOM 800 O O . VAL A 1 96 ? -12.889 -0.876 13.119 1.00 93.00 96 VAL A O 1
ATOM 803 N N . PHE A 1 97 ? -10.707 -1.035 12.626 1.00 96.00 97 PHE A N 1
ATOM 804 C CA . PHE A 1 97 ? -10.270 -0.213 13.752 1.00 96.00 97 PHE A CA 1
ATOM 805 C C . PHE A 1 97 ? -10.793 1.229 13.651 1.00 96.00 97 PHE A C 1
ATOM 807 O O . PHE A 1 97 ? -11.336 1.746 14.626 1.00 96.00 97 PHE A O 1
ATOM 814 N N . SER A 1 98 ? -10.679 1.856 12.475 1.00 95.19 98 SER A N 1
ATOM 815 C CA . SER A 1 98 ? -11.206 3.201 12.215 1.00 95.19 98 SER A CA 1
ATOM 816 C C . SER A 1 98 ? -12.708 3.282 12.493 1.00 95.19 98 SER A C 1
ATOM 818 O O . SER A 1 98 ? -13.162 4.207 13.167 1.00 95.19 98 SER A O 1
ATOM 820 N N . ASP A 1 99 ? -13.474 2.298 12.020 1.00 95.25 99 ASP A N 1
ATOM 821 C CA . ASP A 1 99 ? -14.925 2.243 12.212 1.00 95.25 99 ASP A CA 1
ATOM 822 C C . ASP A 1 99 ? -15.288 2.070 13.693 1.00 95.25 99 ASP A C 1
ATO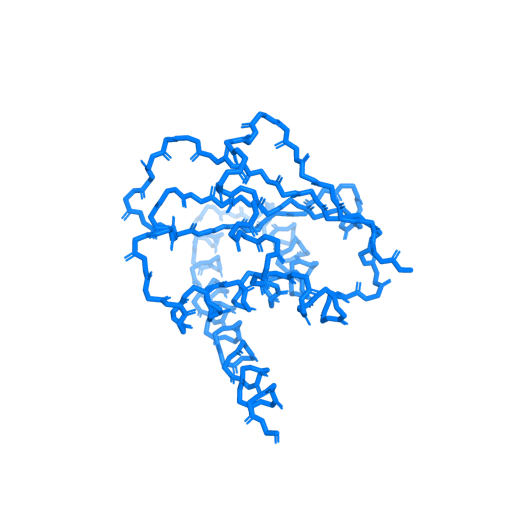M 824 O O . ASP A 1 99 ? -16.191 2.738 14.201 1.00 95.25 99 ASP A O 1
ATOM 828 N N . ALA A 1 100 ? -14.545 1.225 14.416 1.00 96.81 100 ALA A N 1
ATOM 829 C CA . ALA A 1 100 ? -14.763 0.970 15.838 1.00 96.81 100 ALA A CA 1
ATOM 830 C C . ALA A 1 100 ? -14.570 2.223 16.709 1.00 96.81 100 ALA A C 1
ATOM 832 O O . ALA A 1 100 ? -15.247 2.376 17.730 1.00 96.81 100 ALA A O 1
ATOM 833 N N . ILE A 1 101 ? -13.670 3.129 16.312 1.00 97.69 101 ILE A N 1
ATOM 834 C CA . ILE A 1 101 ? -13.411 4.366 17.057 1.00 97.69 101 ILE A CA 1
ATOM 835 C C . ILE A 1 101 ? -14.228 5.565 16.556 1.00 97.69 101 ILE A C 1
ATOM 837 O O . ILE A 1 101 ? -14.291 6.571 17.255 1.00 97.69 101 ILE A O 1
ATOM 841 N N . ALA A 1 102 ? -14.885 5.491 15.393 1.00 96.56 102 ALA A N 1
ATOM 842 C CA . ALA A 1 102 ? -15.505 6.651 14.741 1.00 96.56 102 ALA A CA 1
ATOM 843 C C . ALA A 1 102 ? -16.523 7.406 15.623 1.00 96.56 102 ALA A C 1
ATOM 845 O O . ALA A 1 102 ? -16.579 8.637 15.581 1.00 96.56 102 ALA A O 1
ATOM 846 N N . GLY A 1 103 ? -17.289 6.677 16.443 1.00 96.25 103 GLY A N 1
ATOM 847 C CA . GLY A 1 103 ? -18.307 7.226 17.349 1.00 96.25 103 GLY A CA 1
ATOM 848 C C . GLY A 1 103 ? -17.806 7.661 18.731 1.00 96.25 103 GLY A C 1
ATOM 849 O O . GLY A 1 103 ? -18.623 8.044 19.564 1.00 96.25 103 GLY A O 1
ATOM 850 N N . GLN A 1 104 ? -16.503 7.567 18.997 1.00 97.94 104 GLN A N 1
ATOM 851 C CA . GLN A 1 104 ? -15.910 7.965 20.276 1.00 97.94 104 GLN A CA 1
ATOM 852 C C . GLN A 1 104 ? -15.590 9.468 20.298 1.00 97.94 104 GLN A C 1
ATOM 854 O O . GLN A 1 104 ? -15.590 10.132 19.256 1.00 97.94 104 GLN A O 1
ATOM 859 N N . ASP A 1 105 ? -15.310 10.012 21.484 1.00 98.25 105 ASP A N 1
ATOM 860 C CA . ASP A 1 105 ? -14.877 11.402 21.621 1.00 98.25 105 ASP A CA 1
ATOM 861 C C . ASP A 1 105 ? -13.519 11.652 20.942 1.00 98.25 105 ASP A C 1
ATOM 863 O O . ASP A 1 105 ? -12.715 10.742 20.737 1.00 98.25 105 ASP A O 1
ATOM 867 N N . GLU A 1 106 ? -13.273 12.906 20.564 1.00 98.06 106 GLU A N 1
ATOM 868 C CA . GLU A 1 106 ? -12.092 13.304 19.793 1.00 98.06 106 GLU A CA 1
ATOM 869 C C . GLU A 1 106 ? -10.777 12.950 20.495 1.00 98.06 106 GLU A C 1
ATOM 871 O O . GLU A 1 106 ? -9.898 12.362 19.869 1.00 98.06 106 GLU A O 1
ATOM 876 N N . GLN A 1 107 ? -10.677 13.202 21.804 1.00 98.25 107 GLN A N 1
ATOM 877 C CA . GLN A 1 107 ? -9.463 12.921 22.568 1.00 98.25 107 GLN A CA 1
ATOM 878 C C . GLN A 1 107 ? -9.144 11.421 22.580 1.00 98.25 107 GLN A C 1
ATOM 880 O O . GLN A 1 107 ? -7.989 11.030 22.387 1.00 98.25 107 GLN A O 1
ATOM 885 N N . PHE A 1 108 ? -10.154 10.574 22.790 1.00 98.12 108 PHE A N 1
ATOM 886 C CA . PHE A 1 108 ? -9.979 9.129 22.722 1.00 98.12 108 PHE A CA 1
ATOM 887 C C . PHE A 1 108 ? -9.604 8.663 21.313 1.00 98.12 108 PHE A C 1
ATOM 889 O O . PHE A 1 108 ? -8.685 7.854 21.173 1.00 98.12 108 PHE A O 1
ATOM 896 N N . ARG A 1 109 ? -10.277 9.167 20.268 1.00 98.12 109 ARG A N 1
ATOM 897 C CA . ARG A 1 109 ? -9.984 8.796 18.872 1.00 98.12 109 ARG A CA 1
ATOM 898 C C . ARG A 1 109 ? -8.550 9.120 18.492 1.00 98.12 109 ARG A C 1
ATOM 900 O O . ARG A 1 109 ? -7.873 8.249 17.954 1.00 98.12 109 ARG A O 1
ATOM 907 N N . ASP A 1 110 ? -8.079 10.319 18.816 1.00 97.88 110 ASP A N 1
ATOM 908 C CA . ASP A 1 110 ? -6.721 10.753 18.495 1.00 97.88 110 ASP A CA 1
ATOM 909 C C . ASP A 1 110 ? -5.681 9.889 19.206 1.00 97.88 110 ASP A C 1
ATOM 911 O O . ASP A 1 110 ? -4.733 9.404 18.584 1.00 97.88 110 ASP A O 1
ATOM 915 N N . PHE A 1 111 ? -5.888 9.626 20.500 1.00 98.25 111 PHE A N 1
ATOM 916 C CA . PHE A 1 111 ? -5.017 8.746 21.272 1.00 98.25 111 PHE A CA 1
ATOM 917 C C . PHE A 1 111 ? -4.998 7.317 20.707 1.00 98.25 111 PHE A C 1
ATOM 919 O O . PHE A 1 111 ? -3.926 6.753 20.468 1.00 98.25 111 PHE A O 1
ATOM 926 N N . ALA A 1 112 ? -6.173 6.729 20.474 1.00 98.12 112 ALA A N 1
ATOM 927 C CA . ALA A 1 112 ? -6.308 5.369 19.968 1.00 98.12 112 ALA A CA 1
ATOM 928 C C . ALA A 1 112 ? -5.692 5.236 18.569 1.00 98.12 112 ALA A C 1
ATOM 930 O O . ALA A 1 112 ? -4.941 4.294 18.313 1.00 98.12 112 ALA A O 1
ATOM 931 N N . TRP A 1 113 ? -5.950 6.203 17.685 1.00 97.69 113 TRP A N 1
ATOM 932 C CA . TRP A 1 113 ? -5.395 6.235 16.338 1.00 97.69 113 TRP A CA 1
ATOM 933 C C . TRP A 1 113 ? -3.878 6.394 16.340 1.00 97.69 113 TRP A C 1
ATOM 935 O O . TRP A 1 113 ? -3.200 5.668 15.616 1.00 97.69 113 TRP A O 1
ATOM 945 N N . ALA A 1 114 ? -3.324 7.271 17.182 1.00 97.12 114 ALA A N 1
ATOM 946 C CA . ALA A 1 114 ? -1.878 7.435 17.303 1.00 97.12 114 ALA A CA 1
ATOM 947 C C . ALA A 1 114 ? -1.194 6.125 17.727 1.00 97.12 114 ALA A C 1
ATOM 949 O O . ALA A 1 114 ? -0.226 5.700 17.094 1.00 97.12 114 ALA A O 1
ATOM 950 N N . ARG A 1 115 ? -1.737 5.441 18.745 1.00 98.00 115 ARG A N 1
ATOM 951 C CA . ARG A 1 115 ? -1.197 4.162 19.237 1.00 98.00 115 ARG A CA 1
ATOM 952 C C . ARG A 1 115 ? -1.335 3.028 18.226 1.00 98.00 115 ARG A C 1
ATOM 954 O O . ARG A 1 115 ? -0.395 2.249 18.052 1.00 98.00 115 ARG A O 1
ATOM 961 N N . PHE A 1 116 ? -2.487 2.936 17.562 1.00 97.88 116 PHE A N 1
ATOM 962 C CA . PHE A 1 116 ? -2.711 1.950 16.511 1.00 97.88 116 PHE A CA 1
ATOM 963 C C . PHE A 1 116 ? -1.761 2.178 15.340 1.00 97.88 116 PHE A C 1
ATOM 965 O O . PHE A 1 116 ? -1.076 1.242 14.945 1.00 97.88 116 PHE A O 1
ATOM 972 N N . LYS A 1 117 ? -1.673 3.413 14.830 1.00 96.50 117 LYS A N 1
ATOM 973 C CA . LYS A 1 117 ? -0.833 3.753 13.680 1.00 96.50 117 LYS A CA 1
ATOM 974 C C . LYS A 1 117 ? 0.631 3.414 13.937 1.00 96.50 117 LYS A C 1
ATOM 976 O O . LYS A 1 117 ? 1.227 2.738 13.117 1.00 96.50 117 LYS A O 1
ATOM 981 N N . GLU A 1 118 ? 1.192 3.831 15.070 1.00 96.56 118 GLU A N 1
ATOM 982 C CA . GLU A 1 118 ? 2.589 3.536 15.419 1.00 96.56 118 GLU A CA 1
ATOM 983 C C . GLU A 1 118 ? 2.880 2.026 15.397 1.00 96.56 118 GLU A C 1
ATOM 985 O O . GLU A 1 118 ? 3.842 1.578 14.778 1.00 96.56 118 GLU A O 1
ATOM 990 N N . THR A 1 119 ? 2.008 1.232 16.022 1.00 97.62 119 THR A N 1
ATOM 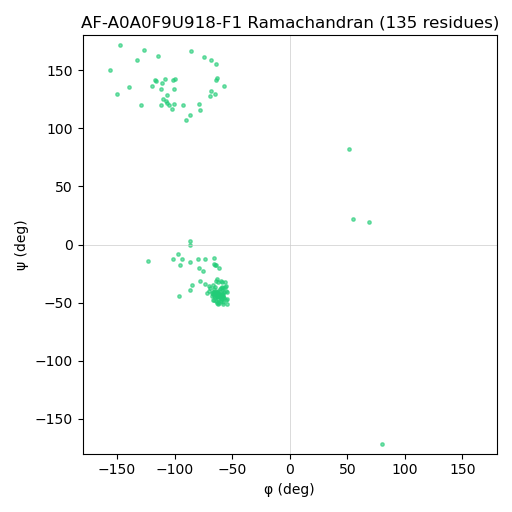991 C CA . THR A 1 119 ? 2.171 -0.229 16.092 1.00 97.62 119 THR A CA 1
ATOM 992 C C . THR A 1 119 ? 1.957 -0.890 14.727 1.00 97.62 119 THR A C 1
ATOM 994 O O . THR A 1 119 ? 2.661 -1.830 14.369 1.00 97.62 119 THR A O 1
ATOM 997 N N . TRP A 1 120 ? 0.973 -0.407 13.968 1.00 96.75 120 TRP A N 1
ATOM 998 C CA . TRP A 1 120 ? 0.610 -0.929 12.655 1.00 96.75 120 TRP A CA 1
ATOM 999 C C . TRP A 1 120 ? 1.710 -0.688 11.621 1.00 96.75 120 TRP A C 1
ATOM 1001 O O . TRP A 1 120 ? 2.107 -1.635 10.953 1.00 96.75 120 TRP A O 1
ATOM 1011 N N . GLU A 1 121 ? 2.244 0.533 11.538 1.00 96.25 121 GLU A N 1
ATOM 1012 C CA . GLU A 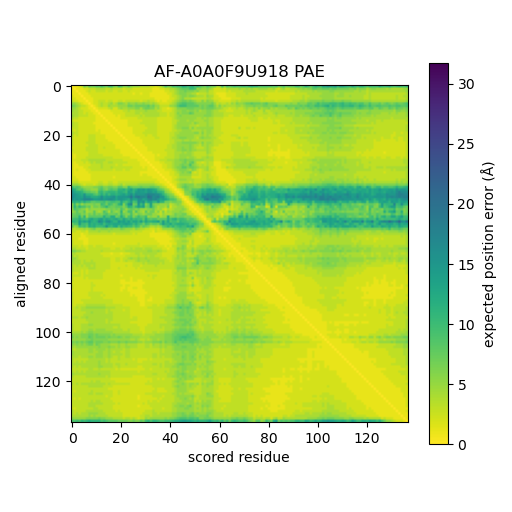1 121 ? 3.359 0.876 10.644 1.00 96.25 121 GLU A CA 1
ATOM 1013 C C . GLU A 1 121 ? 4.613 0.054 10.977 1.00 96.25 121 GLU A C 1
ATOM 1015 O O . GLU A 1 121 ? 5.241 -0.491 10.076 1.00 96.25 121 GLU A O 1
ATOM 1020 N N . GLY A 1 122 ? 4.937 -0.123 12.267 1.00 97.50 122 GLY A N 1
ATOM 1021 C CA . GLY A 1 122 ? 6.063 -0.970 12.680 1.00 97.50 122 GLY A CA 1
ATOM 1022 C C . GLY A 1 122 ? 5.896 -2.435 12.260 1.00 97.50 122 GLY A C 1
ATOM 1023 O O . GLY A 1 122 ? 6.823 -3.041 11.733 1.00 97.50 122 GLY A O 1
ATOM 1024 N N . ALA A 1 123 ? 4.692 -2.994 12.419 1.00 97.50 123 ALA A N 1
ATOM 1025 C CA . ALA A 1 123 ? 4.401 -4.357 11.974 1.00 97.50 123 ALA A CA 1
ATOM 1026 C C . ALA A 1 123 ? 4.446 -4.506 10.442 1.00 97.50 123 ALA A C 1
ATOM 1028 O O . ALA A 1 123 ? 4.839 -5.561 9.941 1.00 97.50 123 ALA A O 1
ATOM 1029 N N . VAL A 1 124 ? 4.031 -3.472 9.704 1.00 97.12 124 VAL A N 1
ATOM 1030 C CA . VAL A 1 124 ? 4.126 -3.428 8.239 1.00 97.12 124 VAL A CA 1
ATOM 1031 C C . VAL A 1 124 ? 5.591 -3.410 7.802 1.00 97.12 124 VAL A C 1
ATOM 1033 O O . VAL A 1 124 ? 5.960 -4.235 6.972 1.00 97.12 124 VAL A O 1
ATOM 1036 N N . GLU A 1 125 ? 6.429 -2.561 8.400 1.00 97.44 125 GLU A N 1
ATOM 1037 C CA . GLU A 1 125 ? 7.865 -2.485 8.093 1.00 97.44 125 GLU A CA 1
ATOM 1038 C C . GLU A 1 125 ? 8.571 -3.827 8.365 1.00 97.44 125 GLU A C 1
ATOM 1040 O O . GLU A 1 125 ? 9.264 -4.359 7.496 1.00 97.44 125 GLU A O 1
ATOM 1045 N N . ASP A 1 126 ? 8.345 -4.435 9.536 1.00 97.88 126 ASP A N 1
ATOM 1046 C CA . ASP A 1 126 ? 8.971 -5.711 9.910 1.00 97.88 126 ASP A CA 1
ATOM 1047 C C . ASP A 1 126 ? 8.57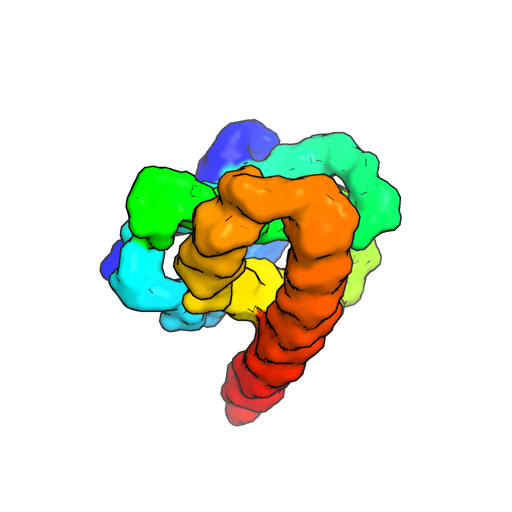1 -6.859 8.963 1.00 97.88 126 ASP A C 1
ATOM 1049 O O . ASP A 1 126 ? 9.391 -7.713 8.591 1.00 97.88 126 ASP A O 1
ATOM 1053 N N . LEU A 1 127 ? 7.300 -6.897 8.549 1.00 96.69 127 LEU A N 1
ATOM 1054 C CA . LEU A 1 127 ? 6.806 -7.896 7.606 1.00 96.69 127 LEU A CA 1
ATOM 1055 C C . LEU A 1 127 ? 7.329 -7.634 6.186 1.00 96.69 127 LEU A C 1
ATOM 1057 O O . LEU A 1 127 ? 7.769 -8.579 5.530 1.00 96.69 127 LEU A O 1
ATOM 1061 N N . ALA A 1 128 ? 7.368 -6.379 5.737 1.00 96.88 128 ALA A N 1
ATOM 1062 C CA . ALA A 1 128 ? 7.961 -6.006 4.455 1.00 96.88 128 ALA A CA 1
ATOM 1063 C C . ALA A 1 128 ? 9.440 -6.412 4.390 1.00 96.88 128 ALA A C 1
ATOM 1065 O O . ALA A 1 128 ? 9.876 -7.026 3.414 1.00 96.88 128 ALA A O 1
ATOM 1066 N N . TRP A 1 129 ? 10.195 -6.178 5.467 1.00 96.50 129 TRP A N 1
ATOM 1067 C CA . TRP A 1 129 ? 11.585 -6.611 5.577 1.00 96.50 129 TRP A CA 1
ATOM 1068 C C . TRP A 1 129 ? 11.732 -8.136 5.549 1.00 96.50 129 TRP A C 1
ATOM 1070 O O . TRP A 1 129 ? 12.616 -8.678 4.882 1.00 96.50 129 TRP A O 1
ATOM 1080 N N . THR A 1 130 ? 10.830 -8.851 6.223 1.00 96.81 130 THR A N 1
ATOM 1081 C CA . THR A 1 130 ? 10.798 -10.319 6.194 1.00 96.81 130 THR A CA 1
ATOM 1082 C C . THR A 1 130 ? 10.578 -10.850 4.775 1.00 96.81 130 THR A C 1
ATOM 1084 O O . THR A 1 130 ? 11.267 -11.783 4.355 1.00 96.81 130 THR A O 1
ATOM 1087 N N . LEU A 1 131 ? 9.652 -10.248 4.021 1.00 95.50 131 LEU A N 1
ATOM 1088 C CA . LEU A 1 131 ? 9.383 -10.603 2.625 1.00 95.50 131 LEU A CA 1
ATOM 1089 C C . LEU A 1 131 ? 10.577 -10.282 1.723 1.00 95.50 131 LEU A C 1
ATOM 1091 O O . LEU A 1 131 ? 10.993 -11.142 0.947 1.00 95.50 131 LEU A O 1
ATOM 1095 N N . TYR A 1 132 ? 11.180 -9.103 1.887 1.00 95.31 132 TYR A N 1
ATOM 1096 C CA . TYR A 1 132 ? 12.382 -8.699 1.157 1.00 95.31 132 TYR A CA 1
ATOM 1097 C C . TYR A 1 132 ? 13.511 -9.726 1.323 1.00 95.31 132 TYR A C 1
ATOM 1099 O O . TYR A 1 132 ? 14.041 -10.253 0.345 1.00 95.31 132 TYR A O 1
ATOM 1107 N N . LEU A 1 133 ? 13.828 -10.105 2.565 1.00 95.19 133 LEU A N 1
ATOM 1108 C CA . LEU A 1 133 ? 14.852 -11.114 2.849 1.00 95.19 133 LEU A CA 1
ATOM 1109 C C . LEU A 1 133 ? 14.509 -12.502 2.292 1.00 95.19 133 LEU A C 1
ATOM 1111 O O . LEU A 1 133 ? 15.418 -13.278 1.993 1.00 95.19 133 LEU A O 1
ATOM 1115 N N . ALA A 1 134 ? 13.224 -12.848 2.189 1.00 94.69 134 ALA A N 1
ATOM 1116 C CA . ALA A 1 134 ? 12.788 -14.113 1.609 1.00 94.69 134 ALA A CA 1
ATOM 1117 C C . ALA A 1 134 ? 12.944 -14.136 0.080 1.00 94.69 134 ALA A C 1
ATOM 1119 O O . ALA A 1 134 ? 13.272 -15.185 -0.465 1.00 94.69 134 ALA A O 1
ATOM 1120 N N . MET A 1 135 ? 12.757 -12.998 -0.593 1.00 93.50 135 MET A N 1
ATOM 1121 C CA . MET A 1 135 ? 12.889 -12.871 -2.050 1.00 93.50 135 MET A CA 1
ATOM 1122 C C . MET A 1 135 ? 14.341 -12.852 -2.545 1.00 93.50 135 MET A C 1
ATOM 1124 O O . MET A 1 135 ? 14.593 -13.170 -3.703 1.00 93.50 135 MET A O 1
ATOM 1128 N N . LYS A 1 136 ? 15.301 -12.483 -1.688 1.00 90.19 136 LYS A N 1
ATOM 1129 C CA . LYS A 1 136 ? 16.734 -12.417 -2.036 1.00 90.19 136 LYS A CA 1
ATOM 1130 C C . LYS A 1 136 ? 17.494 -13.741 -1.859 1.00 90.19 136 LYS A C 1
ATOM 1132 O O . LYS A 1 136 ? 18.706 -13.768 -2.074 1.00 90.19 136 LYS A O 1
ATOM 1137 N N . LYS A 1 137 ? 16.822 -14.806 -1.420 1.00 83.19 137 LYS A N 1
ATOM 1138 C CA . LYS A 1 137 ? 17.405 -16.146 -1.239 1.00 83.19 137 LYS A CA 1
ATOM 1139 C C . LYS A 1 137 ? 17.184 -17.013 -2.467 1.00 83.19 137 LYS A C 1
ATOM 1141 O O . LYS A 1 137 ? 18.126 -17.767 -2.793 1.00 83.19 137 LYS A O 1
#

Radius of gyration: 15.65 Å; Cα contacts (8 Å, |Δi|>4): 157; chains: 1; bounding box: 36×33×43 Å